Protein AF-A0A9E5V4S6-F1 (afdb_monomer)

Structure (mmCIF, N/CA/C/O backbone):
data_AF-A0A9E5V4S6-F1
#
_entry.id   AF-A0A9E5V4S6-F1
#
loop_
_atom_site.group_PDB
_atom_site.id
_atom_site.type_symbol
_atom_site.label_atom_id
_atom_site.label_alt_id
_atom_site.label_comp_id
_atom_site.label_asym_id
_atom_site.label_entity_id
_atom_site.label_seq_id
_atom_site.pdbx_PDB_ins_code
_atom_site.Cartn_x
_atom_site.Cartn_y
_atom_site.Cartn_z
_atom_site.occupancy
_atom_site.B_iso_or_equiv
_atom_site.auth_seq_id
_atom_site.auth_comp_id
_atom_site.auth_asym_id
_atom_site.auth_atom_id
_atom_site.pdbx_PDB_model_num
ATOM 1 N N . MET A 1 1 ? 21.402 -19.746 -10.308 1.00 40.62 1 MET A N 1
ATOM 2 C CA . MET A 1 1 ? 20.581 -18.765 -11.050 1.00 40.62 1 MET A CA 1
ATOM 3 C C . MET A 1 1 ? 20.441 -17.517 -10.193 1.00 40.62 1 MET A C 1
ATOM 5 O O . MET A 1 1 ? 19.730 -17.557 -9.204 1.00 40.62 1 MET A O 1
ATOM 9 N N . ARG A 1 2 ? 21.197 -16.453 -10.489 1.00 36.56 2 ARG A N 1
ATOM 10 C CA . ARG A 1 2 ? 21.047 -15.138 -9.845 1.00 36.56 2 ARG A CA 1
ATOM 11 C C . ARG A 1 2 ? 20.238 -14.283 -10.812 1.00 36.56 2 ARG A C 1
ATOM 13 O O . ARG A 1 2 ? 20.718 -14.032 -11.913 1.00 36.56 2 ARG A O 1
ATOM 20 N N . ALA A 1 3 ? 19.015 -13.915 -10.440 1.00 43.03 3 ALA A N 1
ATOM 21 C CA . ALA A 1 3 ? 18.262 -12.914 -11.182 1.00 43.03 3 ALA A CA 1
ATOM 22 C C . ALA A 1 3 ? 19.061 -11.604 -11.145 1.00 43.03 3 ALA A C 1
ATOM 24 O O . ALA A 1 3 ? 19.526 -11.177 -10.087 1.00 43.03 3 ALA A O 1
ATOM 25 N N . ALA A 1 4 ? 19.309 -11.044 -12.323 1.00 43.25 4 ALA A N 1
ATOM 26 C CA . ALA A 1 4 ? 20.061 -9.818 -12.492 1.00 43.25 4 ALA A CA 1
ATOM 27 C C . ALA A 1 4 ? 19.304 -8.655 -11.837 1.00 43.25 4 ALA A C 1
ATOM 29 O O . ALA A 1 4 ? 18.158 -8.385 -12.186 1.00 43.25 4 ALA A O 1
ATOM 30 N N . SER A 1 5 ? 19.956 -7.953 -10.906 1.00 49.12 5 SER A N 1
ATOM 31 C CA 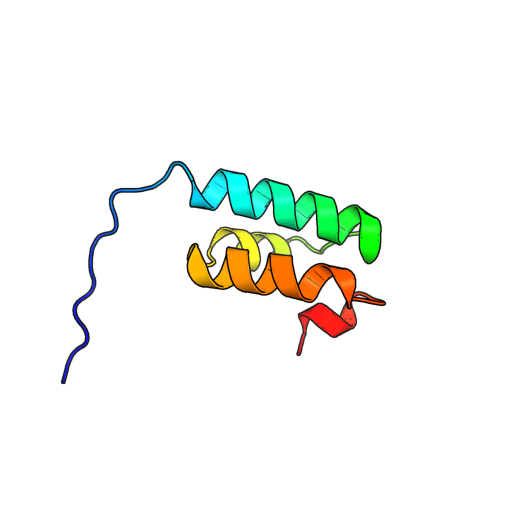. SER A 1 5 ? 19.536 -6.612 -10.504 1.00 49.12 5 SER A CA 1
ATOM 32 C C . SER A 1 5 ? 19.663 -5.698 -11.715 1.00 49.12 5 SER A C 1
ATOM 34 O O . SER A 1 5 ? 20.766 -5.302 -12.089 1.00 49.12 5 SER A O 1
ATOM 36 N N . VAL A 1 6 ? 18.533 -5.382 -12.338 1.00 60.06 6 VAL A N 1
ATOM 37 C CA . VAL A 1 6 ? 18.439 -4.283 -13.294 1.00 60.06 6 VAL A CA 1
ATOM 38 C C . VAL A 1 6 ? 18.423 -2.986 -12.478 1.00 60.06 6 VAL A C 1
ATOM 40 O O . VAL A 1 6 ? 17.536 -2.821 -11.641 1.00 60.06 6 VAL A O 1
ATOM 43 N N . PRO A 1 7 ? 19.372 -2.054 -12.673 1.00 52.28 7 PRO A N 1
ATOM 44 C CA . PRO A 1 7 ? 19.271 -0.727 -12.092 1.00 52.28 7 PRO A CA 1
ATOM 45 C C . PRO A 1 7 ? 18.260 0.057 -12.935 1.00 52.28 7 PRO A C 1
ATOM 47 O O . PRO A 1 7 ? 18.582 0.587 -13.997 1.00 52.28 7 PRO A O 1
ATOM 50 N N . SER A 1 8 ? 17.003 0.073 -12.502 1.00 58.94 8 SER A N 1
ATOM 51 C CA . SER A 1 8 ? 15.928 0.797 -13.175 1.00 58.94 8 SER A CA 1
ATOM 52 C C . SER A 1 8 ? 16.128 2.311 -13.035 1.00 58.94 8 SER A C 1
ATOM 54 O O . SER A 1 8 ? 15.682 2.930 -12.068 1.00 58.94 8 SER A O 1
ATOM 56 N N . LEU A 1 9 ? 16.774 2.928 -14.029 1.00 56.56 9 LEU A N 1
ATOM 57 C CA . LEU A 1 9 ? 16.612 4.354 -14.319 1.00 56.56 9 LEU A CA 1
ATOM 58 C C . LEU A 1 9 ? 15.171 4.591 -14.800 1.00 56.56 9 LEU A C 1
ATOM 60 O O . LEU A 1 9 ? 14.923 4.647 -15.997 1.00 56.56 9 LEU A O 1
ATOM 64 N N . LEU A 1 10 ? 14.218 4.731 -13.879 1.00 50.12 10 LEU A N 1
ATOM 65 C CA . LEU A 1 10 ? 12.940 5.415 -14.134 1.00 50.12 10 LEU A CA 1
ATOM 66 C C . LEU A 1 10 ? 12.322 5.934 -12.816 1.00 50.12 10 LEU A C 1
ATOM 68 O O . LEU A 1 10 ? 11.247 5.502 -12.411 1.00 50.12 10 LEU A O 1
ATOM 72 N N . PRO A 1 11 ? 12.954 6.908 -12.131 1.00 55.72 11 PRO A N 1
ATOM 73 C CA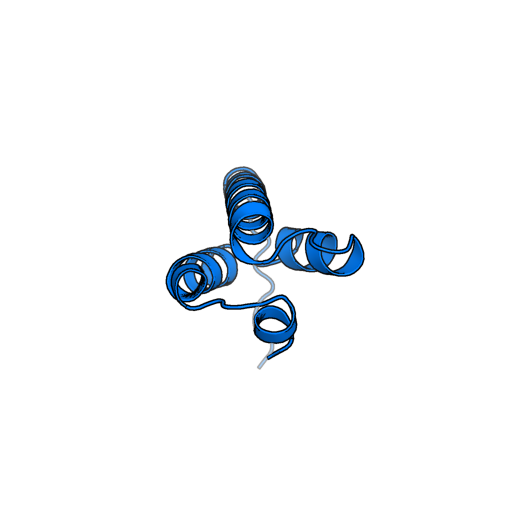 . PRO A 1 11 ? 12.474 7.403 -10.838 1.00 55.72 11 PRO A CA 1
ATOM 74 C C . PRO A 1 11 ? 11.349 8.451 -10.949 1.00 55.72 11 PRO A C 1
ATOM 76 O O . PRO A 1 11 ? 11.174 9.256 -10.042 1.00 55.72 11 PRO A O 1
ATOM 79 N N . ARG A 1 12 ? 10.597 8.512 -12.058 1.00 63.59 12 ARG A N 1
ATOM 80 C CA . ARG A 1 12 ? 9.571 9.562 -12.243 1.00 63.59 12 ARG A CA 1
ATOM 81 C C . ARG A 1 12 ? 8.132 9.058 -12.238 1.00 63.59 12 ARG A C 1
ATOM 83 O O . ARG A 1 12 ? 7.262 9.811 -11.821 1.00 63.59 12 ARG A O 1
ATOM 90 N N . CYS A 1 13 ? 7.865 7.821 -12.664 1.00 68.88 13 CYS A N 1
ATOM 91 C CA . CYS A 1 13 ? 6.489 7.315 -12.734 1.00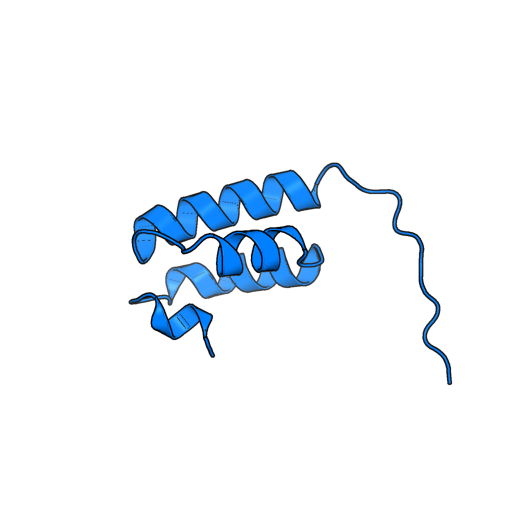 68.88 13 CYS A CA 1
ATOM 92 C C . CYS A 1 13 ? 6.061 6.622 -11.434 1.00 68.88 13 CYS A C 1
ATOM 94 O O . CYS A 1 13 ? 5.013 6.957 -10.895 1.00 68.88 13 CYS A O 1
ATOM 96 N N . SER A 1 14 ? 6.897 5.745 -10.867 1.00 78.75 14 SER A N 1
ATOM 97 C CA . SER A 1 14 ? 6.555 4.972 -9.660 1.00 78.75 14 SER A CA 1
ATOM 98 C C . SER A 1 14 ? 6.147 5.851 -8.471 1.00 78.75 14 SER A C 1
ATOM 100 O O . SER A 1 14 ? 5.132 5.593 -7.834 1.00 78.75 14 SER A O 1
ATOM 102 N N . SER A 1 15 ? 6.854 6.959 -8.230 1.00 85.50 15 SER A N 1
ATOM 103 C CA . SER A 1 15 ? 6.513 7.900 -7.150 1.00 85.50 15 SER A CA 1
ATOM 104 C C . SER A 1 15 ? 5.162 8.615 -7.367 1.00 85.50 15 SER A C 1
ATOM 106 O O . SER A 1 15 ? 4.401 8.829 -6.417 1.00 85.50 15 SER A O 1
ATOM 108 N N . LEU A 1 16 ? 4.803 8.929 -8.622 1.00 90.94 16 LEU A N 1
ATOM 109 C CA . LEU A 1 16 ? 3.494 9.514 -8.952 1.00 90.94 16 LEU A CA 1
ATOM 110 C C . LEU A 1 16 ? 2.359 8.508 -8.733 1.00 90.94 16 LEU A C 1
ATOM 112 O O . LEU A 1 16 ? 1.302 8.871 -8.208 1.00 90.94 16 LEU A O 1
ATOM 116 N N . TRP A 1 17 ? 2.592 7.250 -9.103 1.00 92.38 17 TRP A N 1
ATOM 117 C CA . TRP A 1 17 ? 1.645 6.157 -8.907 1.00 92.38 17 TRP A CA 1
ATOM 118 C C . TRP A 1 17 ? 1.421 5.878 -7.423 1.00 92.38 17 TRP A C 1
ATOM 120 O O . TRP A 1 17 ? 0.274 5.889 -6.981 1.00 92.38 17 TRP A O 1
ATOM 130 N N . ALA A 1 18 ? 2.485 5.773 -6.623 1.00 94.88 18 ALA A N 1
ATOM 131 C CA . ALA A 1 18 ? 2.371 5.613 -5.173 1.00 94.88 18 ALA A CA 1
ATOM 132 C C . ALA A 1 18 ? 1.551 6.751 -4.534 1.00 94.88 18 ALA A C 1
ATOM 134 O O . ALA A 1 18 ? 0.639 6.505 -3.746 1.00 94.88 18 ALA A O 1
ATOM 135 N N . THR A 1 19 ? 1.771 8.001 -4.955 1.00 95.06 19 THR A N 1
ATOM 136 C CA . THR A 1 19 ? 0.984 9.151 -4.471 1.00 95.06 19 THR A CA 1
ATOM 137 C C . THR A 1 19 ? -0.500 9.048 -4.843 1.00 95.06 19 THR A C 1
ATOM 139 O O . THR A 1 19 ? -1.378 9.473 -4.083 1.00 95.06 19 THR A O 1
ATOM 142 N N . LEU A 1 20 ? -0.825 8.524 -6.027 1.00 95.44 20 LEU A N 1
ATOM 143 C CA . LEU A 1 20 ? -2.211 8.268 -6.414 1.00 95.44 20 LEU A CA 1
ATOM 144 C C . LEU A 1 20 ? -2.834 7.174 -5.541 1.00 95.44 20 LEU A C 1
ATOM 146 O O . LEU A 1 20 ? -3.887 7.421 -4.951 1.00 95.44 20 LEU A O 1
ATOM 150 N N . ILE A 1 21 ? -2.163 6.032 -5.402 1.00 96.19 21 ILE A N 1
ATOM 151 C CA . ILE A 1 21 ? -2.622 4.900 -4.589 1.00 96.19 21 ILE A CA 1
ATOM 152 C C . ILE A 1 21 ? -2.864 5.325 -3.139 1.00 96.19 21 ILE A C 1
ATOM 154 O O . ILE A 1 21 ? -3.950 5.103 -2.610 1.00 96.19 21 ILE A O 1
ATOM 158 N N . LEU A 1 22 ? -1.926 6.040 -2.515 1.00 96.38 22 LEU A N 1
ATOM 159 C CA . LEU A 1 22 ? -2.072 6.516 -1.135 1.00 96.38 22 LEU A CA 1
ATOM 160 C C . LEU A 1 22 ? -3.279 7.443 -0.947 1.00 96.38 22 LEU A C 1
ATOM 162 O O . LEU A 1 22 ? -3.975 7.372 0.069 1.00 96.38 22 LEU A O 1
ATOM 166 N N . ARG A 1 23 ? -3.571 8.301 -1.932 1.00 96.56 23 ARG A N 1
ATOM 167 C CA . ARG A 1 23 ? -4.775 9.147 -1.909 1.00 96.56 23 ARG A CA 1
ATOM 168 C C . ARG A 1 23 ? -6.055 8.330 -2.068 1.00 96.56 23 ARG A C 1
ATOM 170 O O . ARG A 1 23 ? -7.057 8.681 -1.446 1.00 96.56 23 ARG A O 1
ATOM 177 N N . LEU A 1 24 ? -6.043 7.288 -2.899 1.00 95.69 24 LEU A N 1
ATOM 178 C CA . LEU A 1 24 ? -7.196 6.414 -3.115 1.00 95.69 24 LEU A CA 1
ATOM 179 C C . LEU A 1 24 ? -7.477 5.546 -1.883 1.00 95.69 24 LEU A C 1
ATOM 181 O O . LEU A 1 24 ? -8.618 5.517 -1.421 1.00 95.69 24 LEU A O 1
ATOM 185 N N . LEU A 1 25 ? -6.441 4.949 -1.287 1.00 96.25 25 LEU A N 1
ATOM 186 C CA . LEU A 1 25 ? -6.538 4.217 -0.023 1.00 96.25 25 LEU A CA 1
ATOM 187 C C . LEU A 1 25 ? -7.089 5.119 1.081 1.00 96.25 25 LEU A C 1
ATOM 189 O O . LEU A 1 25 ? -8.074 4.758 1.720 1.00 96.25 25 LEU A O 1
ATOM 193 N N . LYS A 1 26 ? -6.572 6.351 1.211 1.00 95.56 26 LYS A N 1
ATOM 194 C CA . LYS A 1 26 ? -7.090 7.311 2.197 1.00 95.56 26 LYS A CA 1
ATOM 195 C C . LYS A 1 26 ? -8.597 7.561 2.074 1.00 95.56 26 LYS A C 1
ATOM 197 O O . LYS A 1 26 ? -9.279 7.740 3.079 1.00 95.56 26 LYS A O 1
ATOM 202 N N . ARG A 1 27 ? -9.117 7.600 0.844 1.00 94.94 27 ARG A N 1
ATOM 203 C CA . ARG A 1 27 ? -10.549 7.814 0.571 1.00 94.94 27 ARG A CA 1
ATOM 204 C C . ARG A 1 27 ? -11.400 6.570 0.821 1.00 94.94 27 ARG A C 1
ATOM 206 O O . ARG A 1 27 ? -12.567 6.727 1.155 1.00 94.94 27 ARG A O 1
ATOM 213 N N . ARG A 1 28 ? -10.850 5.373 0.605 1.00 93.94 28 ARG A N 1
ATOM 214 C CA . ARG A 1 28 ? -11.575 4.097 0.709 1.00 93.94 28 ARG A CA 1
ATOM 215 C C . ARG A 1 28 ? -11.565 3.530 2.123 1.00 93.94 28 ARG A C 1
ATOM 217 O O . ARG A 1 28 ? -12.624 3.204 2.640 1.00 93.94 28 ARG A O 1
ATOM 224 N N . VAL A 1 29 ? -10.385 3.429 2.731 1.00 93.75 29 VAL A N 1
ATOM 225 C CA . VAL A 1 29 ? -10.170 2.688 3.987 1.00 93.75 29 VAL A CA 1
ATOM 226 C C . VAL A 1 29 ? -9.798 3.582 5.173 1.00 93.75 29 VAL A C 1
ATOM 228 O O . VAL A 1 29 ? -9.687 3.098 6.294 1.00 93.75 29 VAL A O 1
ATOM 231 N N . GLY A 1 30 ? -9.650 4.893 4.955 1.00 92.50 30 GLY A N 1
ATOM 232 C CA . GLY A 1 30 ? -9.277 5.851 5.995 1.00 92.50 30 GLY A CA 1
ATOM 233 C C . GLY A 1 30 ? -7.766 6.059 6.101 1.00 92.50 30 GLY A C 1
ATOM 234 O O . GLY A 1 30 ? -7.030 5.891 5.134 1.00 92.50 30 GLY A O 1
ATOM 235 N N . GLU A 1 31 ? -7.283 6.522 7.252 1.00 93.62 31 GLU A N 1
ATOM 236 C CA . GLU A 1 31 ? -5.872 6.883 7.396 1.00 93.62 31 GLU A CA 1
ATOM 237 C C . GLU A 1 31 ? -4.939 5.674 7.231 1.00 93.62 31 GLU A C 1
ATOM 239 O O . GLU A 1 31 ? -4.999 4.716 7.992 1.00 93.62 31 GLU A O 1
ATOM 244 N N . VAL A 1 32 ? -4.040 5.753 6.246 1.00 93.44 32 VAL A N 1
ATOM 245 C CA . VAL A 1 32 ? -2.965 4.775 6.052 1.00 93.44 32 VAL A CA 1
ATOM 246 C C . VAL A 1 32 ? -1.825 5.116 7.026 1.00 93.44 32 VAL A C 1
ATOM 248 O O . VAL A 1 32 ? -1.339 6.249 6.978 1.00 93.44 32 VAL A O 1
ATOM 251 N N . PRO A 1 33 ? -1.367 4.196 7.889 1.00 93.88 33 PRO A N 1
ATOM 252 C CA . PRO A 1 33 ? -0.217 4.392 8.773 1.00 93.88 33 PRO A CA 1
ATOM 253 C C . PRO A 1 33 ? 1.092 4.622 8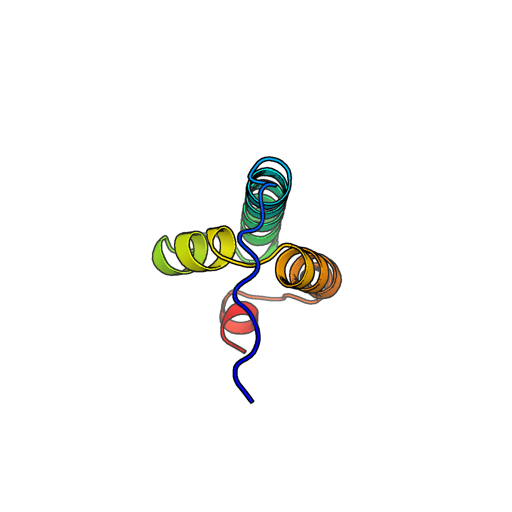.005 1.00 93.88 33 PRO A C 1
ATOM 255 O O . PRO A 1 33 ? 1.304 4.036 6.944 1.00 93.88 33 PRO A O 1
ATOM 258 N N . GLU A 1 34 ? 2.011 5.422 8.559 1.00 94.50 34 GLU A N 1
ATOM 259 C CA . GLU A 1 34 ? 3.323 5.702 7.942 1.00 94.50 34 GLU A CA 1
ATOM 260 C C . GLU A 1 34 ? 4.123 4.454 7.521 1.00 94.50 34 GLU A C 1
ATOM 262 O O . GLU A 1 34 ? 4.634 4.452 6.401 1.00 94.50 34 GLU A O 1
ATOM 267 N N . PRO A 1 35 ? 4.192 3.364 8.315 1.00 93.81 35 PRO A N 1
ATOM 268 C CA . PRO A 1 35 ? 4.909 2.158 7.900 1.00 93.81 35 PRO A CA 1
ATOM 269 C C . PRO A 1 35 ? 4.375 1.547 6.602 1.00 93.81 35 PRO A C 1
ATOM 271 O O . PRO A 1 35 ? 5.148 1.005 5.816 1.00 93.81 35 PRO A O 1
ATOM 274 N N . LEU A 1 36 ? 3.064 1.633 6.360 1.00 93.00 36 LEU A N 1
ATOM 275 C CA . LEU A 1 36 ? 2.448 1.133 5.132 1.00 93.00 36 LEU A CA 1
ATOM 276 C C . LEU A 1 36 ? 2.643 2.104 3.968 1.00 93.00 36 LEU A C 1
ATOM 278 O O . LEU A 1 36 ? 2.851 1.656 2.845 1.00 93.00 36 LEU A O 1
ATOM 282 N N . LYS A 1 37 ? 2.674 3.420 4.222 1.00 94.31 37 LYS A N 1
ATOM 283 C CA . LYS A 1 37 ? 3.028 4.399 3.179 1.00 94.31 37 LYS A C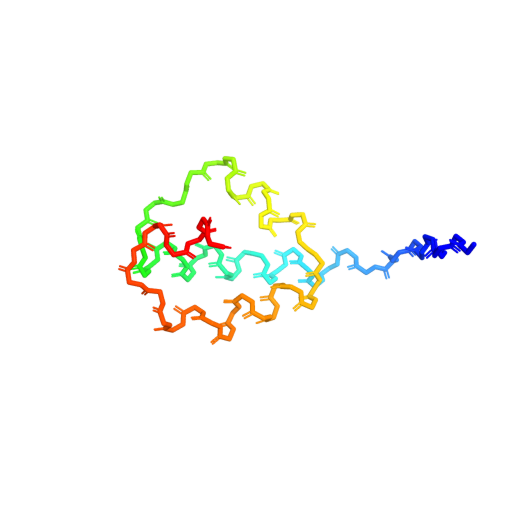A 1
ATOM 284 C C . LYS A 1 37 ? 4.422 4.141 2.623 1.00 94.31 37 LYS A C 1
ATOM 286 O O . LYS A 1 37 ? 4.565 4.007 1.414 1.00 94.31 37 LYS A O 1
ATOM 291 N N . ASN A 1 38 ? 5.401 3.968 3.510 1.00 93.62 38 ASN A N 1
ATOM 292 C CA . ASN A 1 38 ? 6.786 3.698 3.123 1.00 93.62 38 ASN A CA 1
ATOM 293 C C . ASN A 1 38 ? 6.912 2.403 2.306 1.00 93.62 38 ASN A C 1
ATOM 295 O O . ASN A 1 38 ? 7.689 2.345 1.357 1.00 93.62 38 ASN A O 1
ATOM 299 N N . GLN A 1 39 ? 6.135 1.371 2.655 1.00 93.50 39 GLN A N 1
ATOM 300 C CA . GLN A 1 39 ? 6.091 0.123 1.890 1.00 93.50 39 GLN A CA 1
ATOM 301 C C . GLN A 1 39 ? 5.513 0.346 0.492 1.00 93.50 39 GLN A C 1
ATOM 303 O O . GLN A 1 39 ? 6.131 -0.065 -0.485 1.00 93.50 39 GLN A O 1
ATOM 308 N N . ILE A 1 40 ? 4.382 1.050 0.389 1.00 93.50 40 ILE A N 1
ATOM 309 C CA . ILE A 1 40 ? 3.731 1.363 -0.890 1.00 93.50 40 ILE A CA 1
ATOM 310 C C . ILE A 1 40 ? 4.647 2.210 -1.784 1.00 93.50 40 ILE A C 1
ATOM 312 O O . ILE A 1 40 ? 4.763 1.937 -2.973 1.00 93.50 40 ILE A O 1
ATOM 316 N N . GLU A 1 41 ? 5.345 3.204 -1.235 1.00 93.44 41 GLU A N 1
ATOM 317 C CA . GLU A 1 41 ? 6.291 4.038 -1.994 1.00 93.44 41 GLU A CA 1
ATOM 318 C C . GLU A 1 41 ? 7.516 3.267 -2.506 1.00 93.44 41 GLU A C 1
ATOM 320 O O . GLU A 1 41 ? 8.133 3.679 -3.490 1.00 93.44 41 GLU A O 1
ATOM 325 N N . ALA A 1 42 ? 7.853 2.144 -1.868 1.00 92.38 42 ALA A N 1
ATOM 326 C CA . ALA A 1 42 ? 8.935 1.257 -2.280 1.00 92.38 42 ALA A CA 1
ATOM 327 C C . ALA A 1 42 ? 8.496 0.174 -3.284 1.00 92.38 42 ALA A C 1
ATOM 329 O O . ALA A 1 42 ? 9.353 -0.555 -3.794 1.00 92.38 42 ALA A O 1
ATOM 330 N N . LEU A 1 43 ? 7.194 0.047 -3.574 1.00 92.62 43 LEU A N 1
ATOM 331 C CA . LEU A 1 43 ? 6.695 -0.959 -4.509 1.00 92.62 43 LEU A CA 1
ATOM 332 C C . LEU A 1 43 ? 7.166 -0.674 -5.947 1.00 92.62 43 LEU A C 1
ATOM 334 O O . LEU A 1 43 ? 7.181 0.481 -6.391 1.00 92.62 43 LEU A O 1
ATOM 338 N N . PRO A 1 44 ? 7.528 -1.721 -6.716 1.00 91.31 44 PRO A N 1
ATOM 339 C CA . PRO A 1 44 ? 7.761 -1.582 -8.146 1.00 91.31 44 PRO A CA 1
ATOM 340 C C . PRO A 1 44 ? 6.457 -1.224 -8.865 1.00 91.31 44 PRO A C 1
ATOM 342 O O . PRO A 1 44 ? 5.364 -1.491 -8.365 1.00 91.31 44 PRO A O 1
ATOM 345 N N . ILE A 1 45 ? 6.584 -0.645 -10.062 1.00 91.12 45 ILE A N 1
ATOM 346 C CA . ILE A 1 45 ? 5.435 -0.141 -10.821 1.00 91.12 45 ILE A CA 1
ATOM 347 C C . ILE A 1 45 ? 4.364 -1.215 -11.025 1.00 91.12 45 ILE A C 1
ATOM 349 O O . ILE A 1 45 ? 3.226 -0.953 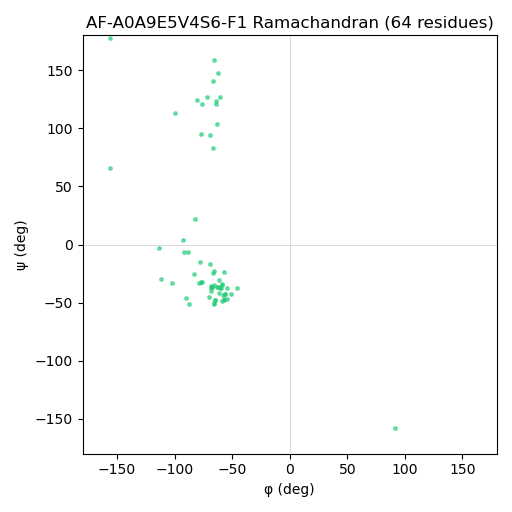-10.668 1.00 91.12 45 ILE A O 1
ATOM 353 N N . ASP A 1 46 ? 4.729 -2.433 -11.433 1.00 92.38 46 ASP A N 1
ATOM 354 C CA . ASP A 1 46 ? 3.775 -3.521 -11.690 1.00 92.38 46 ASP A CA 1
ATOM 355 C C . ASP A 1 46 ? 2.927 -3.875 -10.451 1.00 92.38 46 ASP A C 1
ATOM 357 O O . ASP A 1 46 ? 1.744 -4.187 -10.561 1.00 92.38 46 ASP A O 1
ATOM 361 N N . GLN A 1 47 ? 3.506 -3.777 -9.246 1.00 94.19 47 GLN A N 1
ATOM 362 C CA . GLN A 1 47 ? 2.766 -3.997 -7.997 1.00 94.19 47 GLN A CA 1
ATOM 363 C C . GLN A 1 47 ? 1.869 -2.807 -7.638 1.00 94.19 47 GLN A C 1
ATOM 365 O O . GLN A 1 47 ? 0.798 -3.001 -7.067 1.00 94.19 47 GLN A O 1
ATOM 370 N N . LEU A 1 48 ? 2.279 -1.582 -7.981 1.00 94.56 48 LEU A N 1
ATOM 371 C CA . LEU A 1 48 ? 1.431 -0.396 -7.836 1.00 94.56 48 LEU A CA 1
ATOM 372 C C . LEU A 1 48 ? 0.236 -0.434 -8.796 1.00 94.56 48 LEU A C 1
ATOM 374 O O . LEU A 1 48 ? -0.846 0.002 -8.402 1.00 94.56 48 LEU A O 1
ATOM 378 N N . GLU A 1 49 ? 0.407 -0.949 -10.020 1.00 94.00 49 GLU A N 1
ATOM 379 C CA . GLU A 1 49 ? -0.708 -1.132 -10.961 1.00 94.00 49 GLU A CA 1
ATOM 380 C C . GLU A 1 49 ? -1.691 -2.173 -10.426 1.00 94.00 49 GLU A C 1
ATOM 382 O O . GLU A 1 49 ? -2.868 -1.855 -10.262 1.00 94.00 49 GLU A O 1
ATOM 387 N N . ALA A 1 50 ? -1.192 -3.351 -10.032 1.00 94.88 50 ALA A N 1
ATOM 388 C CA . ALA A 1 50 ? -2.018 -4.421 -9.476 1.00 94.88 50 ALA A CA 1
ATOM 389 C C . ALA A 1 50 ? -2.792 -3.974 -8.222 1.00 94.88 50 ALA A C 1
ATOM 391 O O . ALA A 1 50 ? -3.989 -4.226 -8.096 1.00 94.88 50 ALA A O 1
ATOM 392 N N . LEU A 1 51 ? -2.137 -3.241 -7.314 1.00 95.00 51 LEU A N 1
ATOM 393 C CA . LEU A 1 51 ? -2.798 -2.672 -6.139 1.00 95.00 51 LEU A CA 1
ATOM 394 C C . LEU A 1 51 ? -3.894 -1.670 -6.532 1.00 95.00 51 LEU A C 1
ATOM 396 O O . LEU A 1 51 ? -4.932 -1.607 -5.880 1.00 95.00 51 LEU A O 1
ATOM 400 N N . GLY A 1 52 ? -3.684 -0.888 -7.592 1.00 94.38 52 GLY A N 1
ATOM 401 C CA . GLY A 1 52 ? -4.683 0.040 -8.120 1.00 94.38 52 GLY A CA 1
ATOM 402 C C . GLY A 1 52 ? -5.900 -0.651 -8.735 1.00 94.38 52 GLY A C 1
ATOM 403 O O . GLY A 1 52 ? -7.017 -0.154 -8.571 1.00 94.38 52 GLY A O 1
ATOM 404 N N . GLU A 1 53 ? -5.696 -1.783 -9.408 1.00 95.38 53 GLU A N 1
ATOM 405 C CA . GLU A 1 53 ? -6.768 -2.611 -9.974 1.00 95.38 53 GLU A CA 1
ATOM 406 C C . GLU A 1 53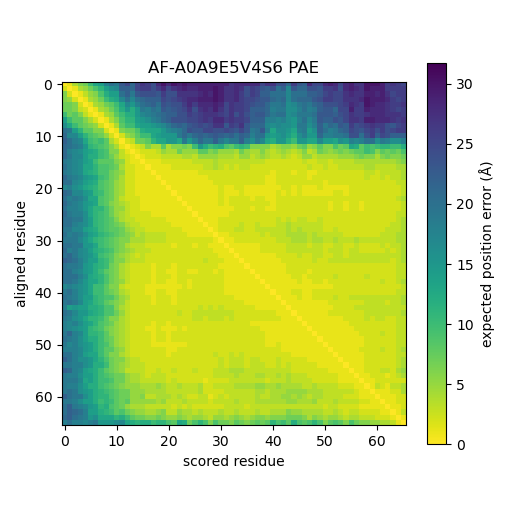 ? -7.611 -3.292 -8.893 1.00 95.38 53 GLU A C 1
ATOM 408 O O . GLU A 1 53 ? -8.828 -3.399 -9.054 1.00 95.38 53 GLU A O 1
ATOM 413 N N . ASP A 1 54 ? -6.988 -3.701 -7.784 1.00 95.19 54 ASP A N 1
ATOM 414 C CA . ASP A 1 54 ? -7.672 -4.381 -6.679 1.00 95.19 54 ASP A CA 1
ATOM 415 C C . ASP A 1 54 ? -8.349 -3.394 -5.706 1.00 95.19 54 ASP A C 1
ATOM 417 O O . ASP A 1 54 ? -9.377 -3.703 -5.103 1.00 95.19 54 ASP A O 1
ATOM 421 N N . LEU A 1 55 ? -7.860 -2.148 -5.630 1.00 94.31 55 LEU A N 1
ATOM 422 C CA . LEU A 1 55 ? -8.365 -1.081 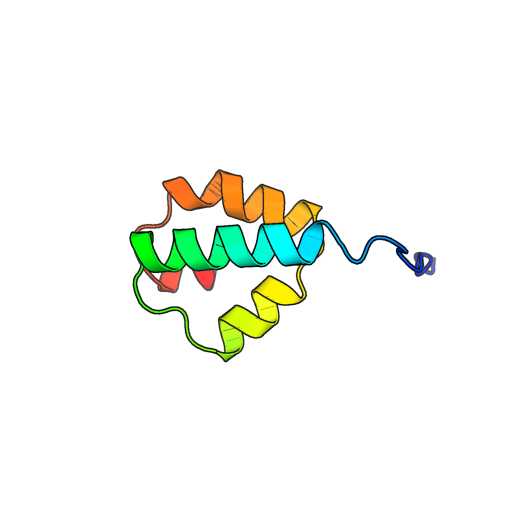-4.750 1.00 94.31 55 LEU A CA 1
ATOM 423 C C . LEU A 1 55 ? -9.900 -0.903 -4.713 1.00 94.31 55 LEU A C 1
ATOM 425 O O . LEU A 1 55 ? -10.437 -0.607 -3.639 1.00 94.31 55 LEU A O 1
ATOM 429 N N . PRO A 1 56 ? -10.658 -1.051 -5.820 1.00 93.81 56 PRO A N 1
ATOM 430 C CA . PRO A 1 56 ? -12.116 -1.013 -5.793 1.00 93.81 56 PRO A CA 1
ATOM 431 C C . PRO A 1 56 ? -12.776 -2.034 -4.856 1.00 93.81 56 PRO A C 1
ATOM 433 O O . PRO A 1 56 ? -13.899 -1.761 -4.421 1.00 93.81 56 PRO A O 1
ATOM 436 N N . ASN A 1 57 ? -12.095 -3.137 -4.532 1.00 93.81 57 ASN A N 1
ATOM 437 C CA . ASN A 1 57 ? -12.592 -4.236 -3.702 1.00 93.81 57 ASN A CA 1
ATOM 438 C C . ASN A 1 57 ? -12.260 -4.077 -2.210 1.00 93.81 57 ASN A C 1
ATOM 440 O O . ASN A 1 57 ? -12.756 -4.849 -1.392 1.00 93.81 57 ASN A O 1
ATOM 444 N N . PHE A 1 58 ? -11.463 -3.073 -1.841 1.00 94.38 58 PHE A N 1
ATOM 445 C CA . PHE A 1 58 ? -11.054 -2.844 -0.458 1.00 94.38 58 PHE A CA 1
ATOM 446 C C . PHE A 1 58 ? -12.240 -2.313 0.349 1.00 94.38 58 PHE A C 1
ATOM 448 O O . PHE A 1 58 ? -12.854 -1.301 -0.019 1.00 94.38 58 PHE A O 1
ATOM 455 N N . ALA A 1 59 ? -12.539 -2.973 1.465 1.00 91.44 59 ALA A N 1
ATOM 456 C CA . ALA A 1 59 ? -13.599 -2.588 2.389 1.00 91.44 59 ALA A CA 1
ATOM 457 C C . ALA A 1 59 ? -13.042 -1.890 3.636 1.00 91.44 59 ALA A C 1
ATOM 459 O O . ALA A 1 59 ? -13.700 -1.012 4.196 1.00 91.44 59 ALA A O 1
ATOM 460 N N . ASN A 1 60 ? -11.852 -2.278 4.095 1.00 91.81 60 ASN A N 1
ATOM 461 C CA . ASN A 1 60 ? -11.219 -1.736 5.295 1.00 91.81 60 ASN A CA 1
ATOM 462 C C . ASN A 1 60 ? -9.689 -1.914 5.264 1.00 91.81 60 ASN A C 1
ATOM 464 O O . ASN A 1 60 ? -9.116 -2.459 4.327 1.00 91.81 60 ASN A O 1
ATOM 468 N N . MET A 1 61 ? -9.013 -1.415 6.300 1.00 90.56 61 MET A N 1
ATOM 469 C CA . MET A 1 61 ? -7.550 -1.403 6.378 1.00 90.56 61 MET A CA 1
ATOM 470 C C . MET A 1 61 ? -6.921 -2.807 6.361 1.00 90.56 61 MET A C 1
ATOM 472 O O . MET A 1 61 ? -5.825 -2.971 5.836 1.00 90.56 61 MET A O 1
ATOM 476 N N . THR A 1 62 ? -7.613 -3.819 6.888 1.00 89.75 62 THR A N 1
ATOM 477 C CA . THR A 1 62 ? -7.113 -5.201 6.967 1.00 89.75 62 THR A CA 1
ATOM 478 C C . THR A 1 62 ? -7.009 -5.865 5.590 1.00 89.75 62 THR A C 1
ATOM 480 O O . THR A 1 62 ? -6.291 -6.850 5.440 1.00 89.75 62 THR A O 1
ATOM 483 N N . ASP A 1 63 ? -7.657 -5.312 4.558 1.00 89.69 63 ASP A N 1
ATOM 484 C CA . ASP A 1 63 ? -7.496 -5.773 3.173 1.00 89.69 63 ASP A CA 1
ATOM 485 C C . ASP A 1 63 ? -6.075 -5.502 2.627 1.00 89.69 63 ASP A C 1
ATOM 487 O O . ASP A 1 63 ? -5.613 -6.233 1.757 1.00 89.69 63 ASP A O 1
ATOM 491 N N . LEU A 1 64 ? -5.342 -4.517 3.175 1.00 85.56 64 LEU A N 1
ATOM 492 C CA . LEU A 1 64 ? -3.935 -4.237 2.826 1.00 85.56 64 LEU A CA 1
ATOM 493 C C . LEU A 1 64 ? -2.931 -5.206 3.467 1.00 85.56 64 LEU A C 1
ATOM 495 O O . LEU A 1 64 ? -1.766 -5.213 3.081 1.00 85.56 64 LEU A O 1
ATOM 499 N N . GLU A 1 65 ? -3.347 -5.969 4.476 1.00 78.69 65 GLU A N 1
ATOM 500 C CA . GLU A 1 65 ? -2.472 -6.876 5.231 1.00 78.69 65 GLU A CA 1
ATOM 501 C C . GLU A 1 65 ? -2.476 -8.308 4.667 1.00 78.69 65 GLU A C 1
ATOM 503 O O . GLU A 1 65 ? -1.889 -9.207 5.274 1.00 78.69 65 GLU A O 1
ATOM 508 N N . ARG A 1 66 ? -3.182 -8.535 3.553 1.00 70.44 66 ARG A N 1
ATOM 509 C CA . ARG A 1 66 ? -3.413 -9.861 2.968 1.00 70.44 66 ARG A CA 1
ATOM 510 C C . ARG A 1 66 ? -2.334 -10.310 1.992 1.00 70.44 66 ARG A C 1
ATOM 512 O O . ARG A 1 66 ? -1.684 -9.450 1.363 1.00 70.44 66 ARG A O 1
#

pLDDT: mean 84.48, std 17.02, range [36.56, 96.56]

Solvent-accessible surface area (backbone atoms only — not comparable to full-atom values): 4185 Å² total; per-residue (Å²): 138,80,84,78,86,73,87,77,91,58,90,67,56,43,60,55,50,32,56,51,48,56,54,50,45,40,73,59,46,36,88,76,54,70,78,56,50,57,51,52,60,67,46,54,55,73,57,52,51,53,51,58,72,49,50,85,74,50,77,41,64,71,62,76,76,110

Foldseek 3Di:
DDDDPDPDPDPDVLQVLLVVLLVLCCVAANDDDPVVSVVSSPDDPVVSVVSVVCSVVDRYPVVSVD

Nearest PDB structures (foldseek):
  5zgh-assembly1_K  TM=4.563E-01  e=7.373E+00  Cyanidioschyzon merolae strain 10D

Radius of gyration: 13.13 Å; Cα contacts (8 Å, |Δi|>4): 43; chains: 1; bounding box: 35×28×23 Å

Sequence (66 aa):
MRAASVPSLLPRCSSLWATLILRLLKRRVGEVPEPLKNQIEALPIDQLEALGEDLPNFANMTDLER

Mean predicted aligned error: 7.13 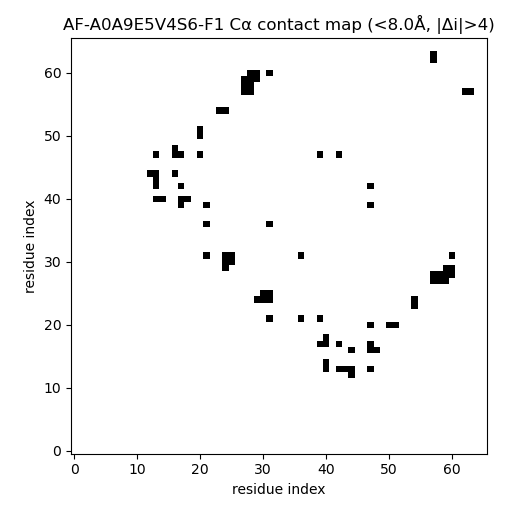Å

Secondary structure (DSSP, 8-state):
----------TTTHHHHHHHHHHHHHHHTSPPPHHHHHHHHTS-HHHHHHHHHHGGG--SGGGGG-